Protein AF-A0A9X4KM63-F1 (afdb_monomer_lite)

Foldseek 3Di:
DPPPPCDDLLVQLVVVLVVQLVPDDDPSNVVSPDDCVVVSCCSRVPVCVVPVHCPPDHDDDDDPDDPPDDPPPPDDDDDDDDDDDDDDDDDDDD

Radius of gyration: 33.79 Å; chains: 1; bounding box: 91×60×66 Å

Structure (mmCIF, N/CA/C/O backbone):
data_AF-A0A9X4KM63-F1
#
_entry.id   AF-A0A9X4KM63-F1
#
loop_
_atom_site.group_PDB
_atom_site.id
_atom_site.type_symbol
_atom_site.label_atom_id
_atom_site.label_alt_id
_atom_site.label_comp_id
_atom_site.label_asym_id
_atom_site.label_entity_id
_atom_site.label_seq_id
_atom_site.pdbx_PDB_ins_code
_atom_site.Cartn_x
_atom_site.Cartn_y
_atom_site.Cartn_z
_atom_site.occupancy
_atom_site.B_iso_or_equiv
_atom_site.auth_seq_id
_atom_site.auth_comp_id
_atom_site.auth_asym_id
_atom_site.auth_atom_id
_atom_site.pdbx_PDB_model_num
ATOM 1 N N . MET A 1 1 ? -13.972 12.043 27.044 1.00 40.34 1 MET A N 1
ATOM 2 C CA . MET A 1 1 ? -13.900 12.139 25.574 1.00 40.34 1 MET A CA 1
ATOM 3 C C . MET A 1 1 ? -13.175 10.912 25.052 1.00 40.34 1 MET A C 1
ATOM 5 O O . MET A 1 1 ? -11.962 10.822 25.210 1.00 40.34 1 MET A O 1
ATOM 9 N N . THR A 1 2 ? -13.906 9.922 24.546 1.00 44.12 2 THR A N 1
ATOM 10 C CA . THR A 1 2 ? -13.306 8.777 23.857 1.00 44.12 2 THR A CA 1
ATOM 11 C C . THR A 1 2 ? -12.778 9.275 22.519 1.00 44.12 2 THR A C 1
ATOM 13 O O . THR A 1 2 ? -13.486 9.941 21.775 1.00 44.12 2 THR A O 1
ATOM 16 N N . ASN A 1 3 ? -11.485 9.074 22.276 1.00 49.16 3 ASN A N 1
ATOM 17 C CA . ASN A 1 3 ? -10.883 9.393 20.992 1.00 49.16 3 ASN A CA 1
ATOM 18 C C . ASN A 1 3 ? -11.360 8.336 20.002 1.00 49.16 3 ASN A C 1
ATOM 20 O O . ASN A 1 3 ? -10.809 7.234 19.973 1.00 49.16 3 ASN A O 1
ATOM 24 N N . ASP A 1 4 ? -12.373 8.675 19.217 1.00 49.59 4 ASP A N 1
ATOM 25 C CA . ASP A 1 4 ? -12.900 7.841 18.145 1.00 49.59 4 ASP A CA 1
ATOM 26 C C . ASP A 1 4 ? -11.879 7.831 16.994 1.00 49.59 4 ASP A C 1
ATOM 28 O O . ASP A 1 4 ? -12.052 8.453 15.953 1.00 49.59 4 ASP A O 1
ATOM 32 N N . LYS A 1 5 ? -10.738 7.161 17.197 1.00 53.41 5 LYS A N 1
ATOM 33 C CA . LYS A 1 5 ? -9.692 6.971 16.179 1.00 53.41 5 LYS A CA 1
ATOM 34 C C . LYS A 1 5 ? -10.087 5.879 15.183 1.00 53.41 5 LYS A C 1
ATOM 36 O O . LYS A 1 5 ? -9.252 5.058 14.817 1.00 53.41 5 LYS A O 1
ATOM 41 N N . ASN A 1 6 ? -11.347 5.837 14.762 1.00 58.88 6 ASN A N 1
ATOM 42 C CA . ASN A 1 6 ? -11.723 5.030 13.613 1.00 58.88 6 ASN A CA 1
ATOM 43 C C . ASN A 1 6 ? -11.573 5.906 12.372 1.00 58.88 6 ASN A C 1
ATOM 45 O O . ASN A 1 6 ? -12.557 6.413 11.837 1.00 58.88 6 ASN A O 1
ATOM 49 N N . GLY A 1 7 ? -10.320 6.148 11.974 1.00 65.12 7 GLY A N 1
ATOM 50 C CA . GLY A 1 7 ? -10.067 6.684 10.642 1.00 65.12 7 GLY A CA 1
ATOM 51 C C . GLY A 1 7 ? -10.732 5.765 9.621 1.00 65.12 7 GLY A C 1
ATOM 52 O O . GLY A 1 7 ? -10.789 4.550 9.827 1.00 65.12 7 GLY A O 1
ATOM 53 N N . THR A 1 8 ? -11.296 6.331 8.558 1.00 85.62 8 THR A N 1
ATOM 54 C CA . THR A 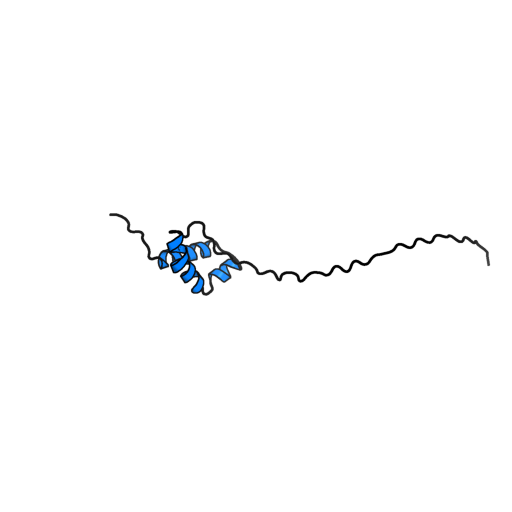1 8 ? -11.981 5.526 7.537 1.00 85.62 8 THR A CA 1
ATOM 55 C C . THR A 1 8 ? -11.045 4.431 7.001 1.00 85.62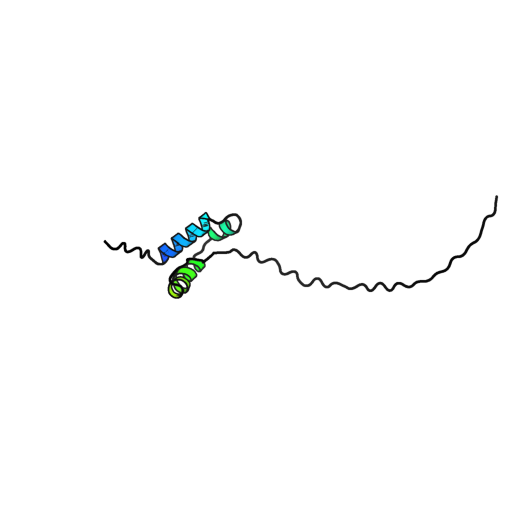 8 THR A C 1
ATOM 57 O O . THR A 1 8 ? -9.823 4.581 7.023 1.00 85.62 8 THR A O 1
ATOM 60 N N . ALA A 1 9 ? -11.583 3.310 6.504 1.00 87.00 9 ALA A N 1
ATOM 61 C CA . ALA A 1 9 ? -10.758 2.213 5.974 1.00 87.00 9 ALA A CA 1
ATOM 62 C C . ALA A 1 9 ? -9.720 2.709 4.942 1.00 87.00 9 ALA A C 1
ATOM 64 O O . ALA A 1 9 ? -8.570 2.270 4.940 1.00 87.00 9 ALA A O 1
ATOM 65 N N . ALA A 1 10 ? -10.103 3.708 4.142 1.00 87.94 10 ALA A N 1
ATOM 66 C CA . ALA A 1 10 ? -9.220 4.403 3.216 1.00 87.94 10 ALA A CA 1
ATOM 67 C C . ALA A 1 10 ? -8.069 5.150 3.918 1.00 87.94 10 ALA A C 1
ATOM 69 O O . ALA A 1 10 ? -6.930 5.054 3.473 1.00 87.94 10 ALA A O 1
ATOM 70 N N . GLU A 1 11 ? -8.324 5.854 5.022 1.00 90.81 11 GLU A N 1
ATOM 71 C CA . GLU A 1 11 ? -7.287 6.539 5.809 1.00 90.81 11 GLU A CA 1
ATOM 72 C C . GLU A 1 11 ? -6.294 5.556 6.437 1.00 90.81 11 GLU A C 1
ATOM 74 O O . GLU A 1 11 ? -5.088 5.804 6.416 1.00 90.81 11 GLU A O 1
ATOM 79 N N . ILE A 1 12 ? -6.776 4.416 6.946 1.00 91.81 12 ILE A N 1
ATOM 80 C CA . ILE A 1 12 ? -5.924 3.356 7.508 1.00 91.81 12 ILE A CA 1
ATOM 81 C C . ILE A 1 12 ? -4.985 2.807 6.427 1.00 91.81 12 ILE A C 1
ATOM 83 O O . ILE A 1 12 ? -3.773 2.698 6.637 1.00 91.81 12 ILE A O 1
ATOM 87 N N . VAL A 1 13 ? -5.532 2.499 5.248 1.00 92.88 13 VAL A N 1
ATOM 88 C CA . VAL A 1 13 ? -4.761 1.993 4.105 1.00 92.88 13 VAL A CA 1
ATOM 89 C C . VAL A 1 13 ? -3.780 3.046 3.590 1.00 92.88 13 VAL A C 1
ATOM 91 O O . VAL A 1 13 ? -2.627 2.722 3.300 1.00 92.88 13 VAL A O 1
ATOM 94 N N . GLN A 1 14 ? -4.187 4.314 3.532 1.00 93.88 14 GLN A N 1
ATOM 95 C CA . GLN A 1 14 ? -3.326 5.412 3.101 1.00 93.88 14 GLN A CA 1
ATOM 96 C C . GLN A 1 14 ? -2.137 5.594 4.053 1.00 93.88 14 GLN A C 1
ATOM 98 O O . GLN A 1 14 ? -0.987 5.628 3.609 1.00 93.88 14 GLN A O 1
ATOM 103 N N . ALA A 1 15 ? -2.391 5.621 5.364 1.00 93.81 15 ALA A N 1
ATOM 104 C CA . ALA A 1 15 ? -1.346 5.706 6.380 1.00 93.81 15 ALA A CA 1
ATOM 105 C C . ALA A 1 15 ? -0.387 4.504 6.313 1.00 93.81 15 ALA A C 1
ATOM 107 O O . ALA A 1 15 ? 0.831 4.658 6.455 1.00 93.81 15 ALA A O 1
ATOM 108 N N . PHE A 1 16 ? -0.917 3.307 6.044 1.00 94.38 16 PHE A N 1
ATOM 109 C CA . PHE A 1 16 ? -0.113 2.111 5.815 1.00 94.38 16 PHE A CA 1
ATOM 110 C C . PHE A 1 16 ? 0.800 2.262 4.588 1.00 94.38 16 PHE A C 1
ATOM 112 O O . PHE A 1 16 ? 2.009 2.059 4.705 1.00 94.38 16 PHE A O 1
ATOM 119 N N . ILE A 1 17 ? 0.271 2.674 3.432 1.00 94.56 17 ILE A N 1
ATOM 120 C CA . ILE A 1 17 ? 1.062 2.864 2.203 1.00 94.56 17 ILE A CA 1
ATOM 121 C C . ILE A 1 17 ? 2.150 3.920 2.411 1.00 94.56 17 ILE A C 1
ATOM 123 O O . ILE A 1 17 ? 3.299 3.709 2.017 1.00 94.56 17 ILE A O 1
ATOM 127 N N . GLU A 1 18 ? 1.835 5.032 3.074 1.00 94.81 18 GLU A N 1
ATOM 128 C CA . GLU A 1 18 ? 2.820 6.064 3.400 1.00 94.81 18 GLU A CA 1
ATOM 129 C C . GLU A 1 18 ? 3.939 5.538 4.303 1.00 94.81 18 GLU A C 1
ATOM 131 O O . GLU A 1 18 ? 5.115 5.826 4.064 1.00 94.81 18 GLU A O 1
ATOM 136 N N . LYS A 1 19 ? 3.609 4.720 5.308 1.00 94.56 19 LYS A N 1
ATOM 137 C CA . LYS A 1 19 ? 4.604 4.051 6.159 1.00 94.56 19 LYS A CA 1
ATOM 138 C C . LYS A 1 19 ? 5.503 3.114 5.344 1.00 94.56 19 LYS A C 1
ATOM 140 O O . LYS A 1 19 ? 6.720 3.086 5.551 1.00 94.56 19 LYS A O 1
ATOM 145 N N . GLN A 1 20 ? 4.936 2.378 4.388 1.00 93.94 20 GLN A N 1
ATOM 146 C CA . GLN A 1 20 ? 5.714 1.506 3.503 1.00 93.94 20 GLN A CA 1
ATOM 147 C C . GLN A 1 20 ? 6.624 2.320 2.570 1.00 93.94 20 GLN A C 1
ATOM 149 O O . GLN A 1 20 ? 7.785 1.962 2.405 1.00 93.94 20 GLN A O 1
ATOM 154 N N . ARG A 1 21 ? 6.156 3.454 2.027 1.00 94.88 21 ARG A N 1
ATOM 155 C CA . ARG A 1 21 ? 6.973 4.359 1.195 1.00 94.88 21 ARG A CA 1
ATOM 156 C C . ARG A 1 21 ? 8.145 4.954 1.968 1.00 94.88 21 ARG A C 1
ATOM 158 O O . ARG A 1 21 ? 9.257 4.955 1.458 1.00 94.88 21 ARG A O 1
ATOM 165 N N . LYS A 1 22 ? 7.916 5.399 3.207 1.00 94.50 22 LYS A N 1
ATOM 166 C CA . LYS A 1 22 ? 8.965 5.965 4.076 1.00 94.50 22 LYS A CA 1
ATOM 167 C C . LYS A 1 22 ? 10.086 4.971 4.393 1.00 94.50 22 LYS A C 1
ATOM 169 O O . LYS A 1 22 ? 11.218 5.391 4.591 1.00 94.50 22 LYS A O 1
ATOM 174 N N . SER A 1 23 ? 9.775 3.676 4.456 1.00 91.88 23 SER A N 1
ATOM 175 C CA . SER A 1 23 ? 10.754 2.617 4.748 1.00 91.88 23 SER A CA 1
ATOM 176 C C . SER A 1 23 ? 11.348 1.949 3.501 1.00 91.88 23 SER A C 1
ATOM 178 O O . SER A 1 23 ? 12.292 1.171 3.617 1.00 91.88 23 SER A O 1
ATOM 180 N N . ALA A 1 24 ? 10.807 2.206 2.308 1.00 92.88 24 ALA A N 1
ATOM 181 C CA . ALA A 1 24 ? 11.259 1.581 1.071 1.00 92.88 24 ALA A CA 1
ATOM 182 C C . ALA A 1 24 ? 12.368 2.381 0.376 1.00 92.88 24 ALA A C 1
ATOM 184 O O . ALA A 1 24 ? 12.380 3.608 0.389 1.00 92.88 24 ALA A O 1
ATOM 185 N N . ALA A 1 25 ? 13.248 1.670 -0.331 1.00 92.12 25 ALA A N 1
ATOM 186 C CA . ALA A 1 25 ? 14.268 2.248 -1.201 1.00 92.12 25 ALA A CA 1
ATOM 187 C C . ALA A 1 25 ? 14.333 1.505 -2.549 1.00 92.12 25 ALA A C 1
ATOM 189 O O . ALA A 1 25 ? 13.790 0.406 -2.702 1.00 92.12 25 ALA A O 1
ATOM 190 N N . GLY A 1 26 ? 14.992 2.113 -3.540 1.00 91.69 26 GLY A N 1
ATOM 191 C CA . GLY A 1 26 ? 15.278 1.493 -4.837 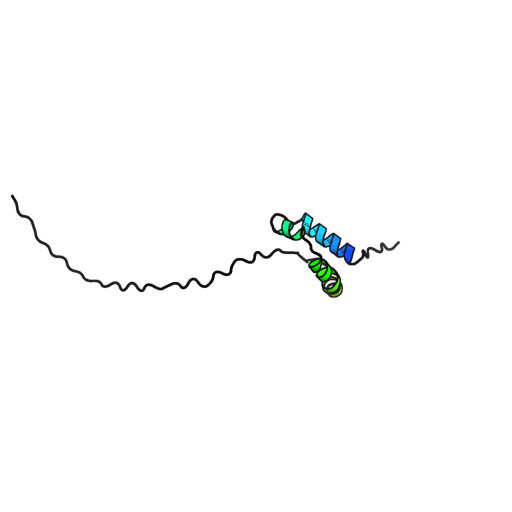1.00 91.69 26 GLY A CA 1
ATOM 192 C C . GLY A 1 26 ? 14.030 1.083 -5.629 1.00 91.69 26 GLY A C 1
ATOM 193 O O . GLY A 1 26 ? 13.060 1.836 -5.731 1.00 91.69 26 GLY A O 1
ATOM 194 N N . GLN A 1 27 ? 14.053 -0.126 -6.197 1.00 89.12 27 GLN A N 1
ATOM 195 C CA . GLN A 1 27 ? 12.971 -0.647 -7.045 1.00 89.12 27 GLN A CA 1
ATOM 196 C C . GLN A 1 27 ? 11.642 -0.792 -6.291 1.00 89.12 27 GLN A C 1
ATOM 198 O O . GLN 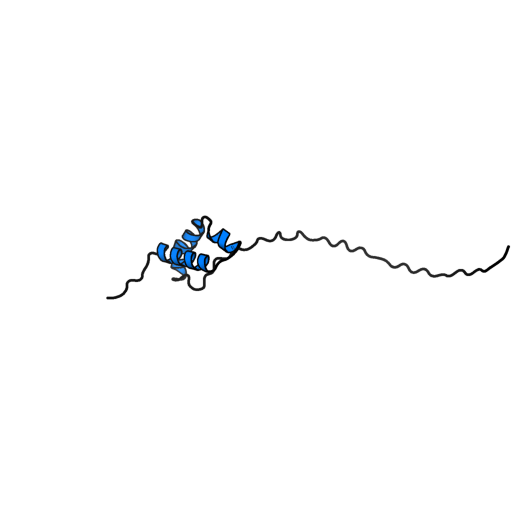A 1 27 ? 10.581 -0.507 -6.847 1.00 89.12 27 GLN A O 1
ATOM 203 N N . ARG A 1 28 ? 11.694 -1.159 -5.005 1.00 90.50 28 ARG A N 1
ATOM 204 C CA . ARG A 1 28 ? 10.506 -1.269 -4.150 1.00 90.50 28 ARG A CA 1
ATOM 205 C C . ARG A 1 28 ? 9.812 0.081 -3.988 1.00 90.50 28 ARG A C 1
ATOM 207 O O . ARG A 1 28 ? 8.593 0.162 -4.109 1.00 90.50 28 ARG A O 1
ATOM 214 N N . LEU A 1 29 ? 10.580 1.147 -3.760 1.00 93.94 29 LEU A N 1
ATOM 215 C CA . LEU A 1 29 ? 10.033 2.502 -3.678 1.00 93.94 29 LEU A CA 1
ATOM 216 C C . LEU A 1 29 ? 9.433 2.940 -5.019 1.00 93.94 29 LEU A C 1
ATOM 218 O O . LEU A 1 29 ? 8.334 3.488 -5.051 1.00 93.94 29 LEU A O 1
ATOM 222 N N . ALA A 1 30 ? 10.121 2.646 -6.127 1.00 91.25 30 ALA A N 1
ATOM 223 C CA . ALA A 1 30 ? 9.608 2.933 -7.462 1.00 91.25 30 ALA A CA 1
ATOM 224 C C . ALA A 1 30 ? 8.265 2.229 -7.727 1.00 91.25 30 ALA A C 1
ATOM 226 O O . ALA A 1 30 ? 7.361 2.853 -8.273 1.00 91.25 30 ALA A O 1
ATOM 227 N N . MET A 1 31 ? 8.097 0.974 -7.290 1.00 90.88 31 MET A N 1
ATOM 228 C CA . MET A 1 31 ? 6.817 0.260 -7.356 1.00 90.88 31 MET A CA 1
ATOM 229 C C . MET A 1 31 ? 5.749 0.914 -6.468 1.00 90.88 31 MET A C 1
ATOM 231 O O . MET A 1 31 ? 4.640 1.151 -6.937 1.00 90.88 31 MET A O 1
ATOM 235 N N . LEU A 1 32 ? 6.072 1.250 -5.215 1.00 92.75 32 LEU A N 1
ATOM 236 C CA . LEU A 1 32 ? 5.123 1.878 -4.285 1.00 92.75 32 LEU A CA 1
ATOM 237 C C . LEU A 1 32 ? 4.653 3.270 -4.735 1.00 92.75 32 LEU A C 1
ATOM 239 O O . LEU A 1 32 ? 3.627 3.750 -4.251 1.00 92.75 32 LEU A O 1
ATOM 243 N N . ASN A 1 33 ? 5.388 3.925 -5.633 1.00 93.31 33 ASN A N 1
ATOM 244 C CA . ASN A 1 33 ? 5.019 5.210 -6.227 1.00 93.31 33 ASN A CA 1
ATOM 245 C C . ASN A 1 33 ? 4.176 5.086 -7.509 1.00 93.31 33 ASN A C 1
ATOM 247 O O . ASN A 1 33 ? 3.737 6.107 -8.031 1.00 93.31 33 ASN A O 1
ATOM 251 N N . ARG A 1 34 ? 3.941 3.872 -8.023 1.00 92.19 34 ARG A N 1
ATOM 252 C CA . ARG A 1 34 ? 3.026 3.639 -9.153 1.00 92.19 34 ARG A CA 1
ATOM 253 C C . ARG A 1 34 ? 1.566 3.768 -8.716 1.00 92.19 34 ARG A C 1
ATOM 255 O O . ARG A 1 34 ? 1.267 4.019 -7.548 1.00 92.19 34 ARG A O 1
ATOM 262 N N . ASP A 1 35 ? 0.656 3.575 -9.669 1.00 92.75 35 ASP A N 1
ATOM 263 C CA . ASP A 1 35 ? -0.753 3.399 -9.343 1.00 92.75 35 ASP A CA 1
ATOM 264 C C . ASP A 1 35 ? -0.950 2.105 -8.539 1.00 92.75 35 ASP A C 1
ATOM 266 O O . ASP A 1 35 ? -0.604 1.009 -8.984 1.00 92.75 35 ASP A O 1
ATOM 270 N N . LEU A 1 36 ? -1.490 2.265 -7.333 1.00 93.38 36 LEU A N 1
ATOM 271 C CA . LEU A 1 36 ? -1.803 1.193 -6.394 1.00 93.38 36 LEU A CA 1
ATOM 272 C C . LEU A 1 36 ? -3.317 0.994 -6.253 1.00 93.38 36 LEU A C 1
ATOM 274 O O . LEU A 1 36 ? -3.743 0.341 -5.308 1.00 93.38 36 LEU A O 1
ATOM 278 N N . SER A 1 37 ? -4.140 1.535 -7.155 1.00 93.31 37 SER A N 1
ATOM 279 C CA . SER A 1 37 ? -5.607 1.464 -7.090 1.00 93.31 37 SER A CA 1
ATOM 280 C C . SER A 1 37 ? -6.145 0.046 -6.842 1.00 93.31 37 SER A C 1
ATOM 282 O O . SER A 1 37 ? -7.002 -0.151 -5.978 1.00 93.31 37 SER A O 1
ATOM 284 N N . GLY A 1 38 ? -5.599 -0.963 -7.530 1.00 93.19 38 GLY A N 1
ATOM 285 C CA . GLY A 1 38 ? -5.944 -2.373 -7.308 1.00 93.19 38 GLY A CA 1
ATOM 286 C C . GLY A 1 38 ? -5.530 -2.887 -5.925 1.00 93.19 38 GLY A C 1
ATOM 287 O O . GLY A 1 38 ? -6.322 -3.524 -5.233 1.00 93.19 38 GLY A O 1
ATOM 288 N N . THR A 1 39 ? -4.316 -2.555 -5.484 1.00 92.94 39 THR A N 1
ATOM 289 C CA . THR A 1 39 ? -3.797 -2.932 -4.160 1.00 92.94 39 THR A CA 1
ATOM 290 C C . THR A 1 39 ? -4.580 -2.262 -3.033 1.00 92.94 39 THR A C 1
ATOM 292 O O . THR A 1 39 ? -4.855 -2.894 -2.019 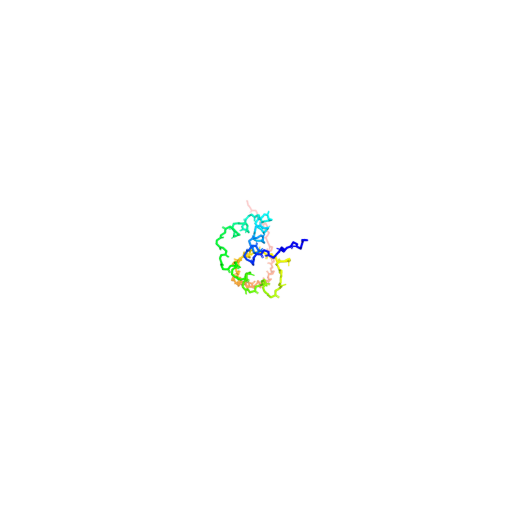1.00 92.94 39 THR A O 1
ATOM 295 N N . ILE A 1 40 ? -4.985 -1.002 -3.211 1.00 94.50 40 ILE A N 1
ATOM 296 C CA . ILE A 1 40 ? -5.808 -0.263 -2.250 1.00 94.50 40 ILE A CA 1
ATOM 297 C C . ILE A 1 40 ? -7.157 -0.957 -2.083 1.00 94.50 40 ILE A C 1
ATOM 299 O O . ILE A 1 40 ? -7.566 -1.182 -0.949 1.00 94.50 40 ILE A O 1
ATOM 303 N N . LYS A 1 41 ? -7.817 -1.363 -3.175 1.00 94.25 41 LYS A N 1
ATOM 304 C CA . LYS A 1 41 ? -9.074 -2.127 -3.100 1.00 94.25 41 LYS A CA 1
ATOM 305 C C . LYS A 1 41 ? -8.892 -3.462 -2.387 1.00 94.25 41 LYS A C 1
ATOM 307 O O . LYS A 1 41 ? -9.661 -3.783 -1.494 1.00 94.25 41 LYS A O 1
ATOM 312 N N . LEU A 1 42 ? -7.833 -4.206 -2.707 1.00 93.94 42 LEU A N 1
ATOM 313 C CA . LEU A 1 42 ? -7.516 -5.459 -2.015 1.00 93.94 42 LEU A CA 1
ATOM 314 C C . LEU A 1 42 ? -7.333 -5.246 -0.502 1.00 93.94 42 LEU A C 1
ATOM 316 O O . LEU A 1 42 ? -7.878 -6.001 0.303 1.00 93.94 42 LEU A O 1
ATOM 320 N N . LEU A 1 43 ? -6.585 -4.212 -0.109 1.00 94.12 43 LEU A N 1
ATOM 321 C CA . LEU A 1 43 ? -6.344 -3.894 1.297 1.00 94.12 43 LEU A CA 1
ATOM 322 C C . LEU A 1 43 ? -7.620 -3.428 2.004 1.00 94.12 43 LEU A C 1
ATOM 324 O O . LEU A 1 43 ? -7.870 -3.858 3.123 1.00 94.12 43 LEU A O 1
ATOM 328 N N . THR A 1 44 ? -8.422 -2.586 1.353 1.00 93.75 44 THR A N 1
ATOM 329 C CA . THR A 1 44 ? -9.615 -1.956 1.940 1.00 93.75 44 THR A CA 1
ATOM 330 C C . THR A 1 44 ? -10.790 -2.925 2.027 1.00 93.75 44 THR A C 1
ATOM 332 O O . THR A 1 44 ? -11.418 -3.027 3.076 1.00 93.75 44 THR A O 1
ATOM 335 N N . ASP A 1 45 ? -11.073 -3.646 0.942 1.00 92.31 45 ASP A N 1
ATOM 336 C CA . ASP A 1 45 ? -12.328 -4.386 0.777 1.00 92.31 45 ASP A CA 1
ATOM 337 C C . ASP A 1 45 ? -12.206 -5.850 1.212 1.00 92.31 45 ASP A C 1
ATOM 339 O O . ASP A 1 45 ? -13.208 -6.485 1.534 1.00 92.31 45 ASP A O 1
ATOM 343 N N . ILE A 1 46 ? -10.988 -6.405 1.210 1.00 93.50 46 ILE A N 1
ATOM 344 C CA . ILE A 1 46 ? -10.760 -7.836 1.455 1.00 93.50 46 ILE A CA 1
ATOM 345 C C . ILE A 1 46 ? -9.897 -8.047 2.696 1.00 93.50 46 ILE A C 1
ATOM 347 O O . ILE A 1 46 ? -10.317 -8.735 3.620 1.00 93.50 46 ILE A O 1
ATOM 351 N N . LEU A 1 47 ? -8.694 -7.470 2.748 1.00 93.62 47 LEU A N 1
ATOM 352 C CA . LEU A 1 47 ? -7.749 -7.787 3.824 1.00 93.62 47 LEU A CA 1
ATOM 353 C C . LEU A 1 47 ? -8.127 -7.115 5.147 1.00 93.62 47 LEU A C 1
ATOM 355 O O . LEU A 1 47 ? -8.179 -7.784 6.178 1.00 93.62 47 LEU A O 1
ATOM 359 N N . LEU A 1 48 ? -8.429 -5.816 5.139 1.00 91.88 48 LEU A N 1
ATOM 360 C CA . LEU A 1 48 ? -8.743 -5.085 6.365 1.00 91.88 48 LEU A CA 1
ATOM 361 C C . LEU A 1 48 ? -9.989 -5.633 7.094 1.00 91.88 48 LEU A C 1
ATOM 363 O O . LEU A 1 48 ? -9.902 -5.799 8.308 1.00 91.88 48 LEU A O 1
ATOM 367 N N . PRO A 1 49 ? -11.105 -5.993 6.425 1.00 92.00 49 PRO A N 1
ATOM 368 C CA . PRO A 1 49 ? -12.259 -6.587 7.104 1.00 92.00 49 PRO A CA 1
ATOM 369 C C . PRO A 1 49 ? -11.980 -7.980 7.682 1.00 92.00 49 PRO A C 1
ATOM 371 O O . PRO A 1 49 ? -12.573 -8.350 8.691 1.00 92.00 49 PRO A O 1
ATOM 374 N N . VAL A 1 50 ? -11.087 -8.754 7.053 1.00 93.75 50 VAL A N 1
ATOM 375 C CA . VAL A 1 50 ? -10.751 -10.121 7.483 1.00 93.75 50 VAL A CA 1
ATOM 376 C C . VAL A 1 50 ? -9.790 -10.118 8.670 1.00 93.75 50 VAL A C 1
ATOM 378 O O . VAL A 1 50 ? -9.986 -10.869 9.622 1.00 93.75 50 VAL A O 1
ATOM 381 N N . PHE A 1 51 ? -8.753 -9.283 8.626 1.00 92.50 51 PHE A N 1
ATOM 382 C CA . PHE A 1 51 ? -7.702 -9.261 9.647 1.00 92.50 51 PHE A CA 1
ATOM 383 C C . PHE A 1 51 ? -7.931 -8.201 10.733 1.00 92.50 51 PHE A C 1
ATOM 385 O O . PHE A 1 51 ? -7.308 -8.262 11.790 1.00 92.50 51 PHE A O 1
ATOM 392 N N . GLY A 1 52 ? -8.787 -7.207 10.485 1.00 89.75 52 GLY A N 1
ATOM 393 C CA . GLY A 1 52 ? -9.065 -6.085 11.389 1.00 89.75 52 GLY A CA 1
ATOM 394 C C . GLY A 1 52 ? -7.945 -5.039 11.482 1.00 89.75 52 GLY A C 1
ATOM 395 O O . GLY A 1 52 ? -8.195 -3.910 11.896 1.00 89.75 52 GLY A O 1
ATOM 396 N N . SER A 1 53 ? -6.718 -5.380 11.082 1.00 89.94 53 SER A N 1
ATOM 397 C CA . SER A 1 53 ? -5.551 -4.494 11.055 1.00 89.94 53 SER A CA 1
ATOM 398 C C . SER A 1 53 ? -4.578 -4.908 9.947 1.00 89.94 53 SER A C 1
ATOM 400 O O . SER A 1 53 ? -4.531 -6.069 9.547 1.00 89.94 53 SER A O 1
ATOM 402 N N . LEU A 1 54 ? -3.774 -3.952 9.474 1.00 90.44 54 LEU A N 1
ATOM 403 C CA . LEU A 1 54 ? -2.669 -4.172 8.528 1.00 90.44 54 LEU A CA 1
ATOM 404 C C . LEU A 1 54 ? -1.298 -4.208 9.228 1.00 90.44 54 LEU A C 1
ATOM 406 O O . LEU A 1 54 ? -0.250 -4.082 8.593 1.00 90.44 54 LEU A O 1
ATOM 410 N N . GLU A 1 55 ? -1.283 -4.341 10.553 1.00 89.31 55 GLU A N 1
ATOM 411 C CA . GLU A 1 55 ? -0.052 -4.524 11.314 1.00 89.31 55 GLU A CA 1
ATOM 412 C C . GLU A 1 55 ? 0.608 -5.870 10.973 1.00 89.31 55 GLU A C 1
ATOM 414 O O . GLU A 1 55 ? -0.057 -6.896 10.877 1.00 89.31 55 GLU A O 1
ATOM 419 N N . GLY A 1 56 ? 1.922 -5.858 10.734 1.00 88.81 56 GLY A N 1
ATOM 420 C CA . GLY A 1 56 ? 2.677 -7.034 10.281 1.00 88.81 56 GLY A CA 1
ATOM 421 C C . GLY A 1 56 ? 2.659 -7.275 8.767 1.00 88.81 56 GLY A C 1
ATOM 422 O O . GLY A 1 56 ? 3.441 -8.088 8.280 1.00 88.81 56 GLY A O 1
ATOM 423 N N . PHE A 1 57 ? 1.843 -6.545 7.998 1.00 91.56 57 PHE A N 1
ATOM 424 C CA . PHE A 1 57 ? 1.858 -6.638 6.537 1.00 91.56 57 PHE A CA 1
ATOM 425 C C . PHE A 1 57 ? 3.008 -5.826 5.926 1.00 91.56 57 PHE A C 1
ATOM 427 O O . PHE A 1 57 ? 3.288 -4.688 6.321 1.00 91.56 57 PHE A O 1
ATOM 434 N N . HIS A 1 58 ? 3.625 -6.383 4.884 1.00 90.56 58 HIS A N 1
ATOM 435 C CA . HIS A 1 58 ? 4.646 -5.717 4.083 1.00 90.56 58 HIS A CA 1
ATOM 436 C C . HIS A 1 58 ? 4.336 -5.854 2.595 1.00 90.56 58 HIS A C 1
ATOM 438 O O . HIS A 1 58 ? 4.057 -6.939 2.097 1.00 90.56 58 HIS A O 1
ATOM 444 N N . LEU A 1 59 ? 4.379 -4.726 1.880 1.00 91.50 59 LEU A N 1
ATOM 445 C CA . LEU A 1 59 ? 4.278 -4.720 0.422 1.00 91.50 59 LEU A CA 1
ATOM 446 C C . LEU A 1 59 ? 5.663 -4.969 -0.166 1.00 91.50 59 LEU A C 1
ATOM 448 O O . LEU A 1 59 ? 6.566 -4.144 0.012 1.00 91.50 59 LEU A O 1
ATOM 452 N N . GLU A 1 60 ? 5.822 -6.085 -0.860 1.00 86.38 60 GLU A N 1
ATOM 453 C CA . GLU A 1 60 ? 7.077 -6.485 -1.486 1.00 86.38 60 GLU A CA 1
ATOM 454 C C . GLU A 1 60 ? 6.986 -6.418 -3.008 1.00 86.38 60 GLU A C 1
ATOM 456 O O . GLU A 1 60 ? 5.913 -6.535 -3.597 1.00 86.38 60 GLU A O 1
ATOM 461 N N . TYR A 1 61 ? 8.137 -6.185 -3.635 1.00 80.88 61 TYR A N 1
ATOM 462 C CA . TYR A 1 61 ? 8.302 -6.308 -5.074 1.00 80.88 61 TYR A CA 1
ATOM 463 C C . TYR A 1 61 ? 9.116 -7.572 -5.326 1.00 80.88 61 TYR A C 1
ATOM 465 O O . TYR A 1 61 ? 10.313 -7.594 -5.036 1.00 80.88 61 TYR A O 1
ATOM 473 N N . GLU A 1 62 ? 8.473 -8.616 -5.841 1.00 75.38 62 GLU A N 1
ATOM 474 C CA . GLU A 1 62 ? 9.182 -9.814 -6.277 1.00 75.38 62 GLU A CA 1
ATOM 475 C C . GLU A 1 62 ? 9.793 -9.556 -7.659 1.00 75.38 62 GLU A C 1
ATOM 477 O O . GLU A 1 62 ? 9.095 -9.254 -8.631 1.00 75.38 62 GLU A O 1
ATOM 482 N N . ILE A 1 63 ? 11.119 -9.662 -7.756 1.00 73.06 63 ILE A N 1
ATOM 483 C CA . ILE A 1 63 ? 11.798 -9.686 -9.050 1.00 73.06 63 ILE A CA 1
ATOM 484 C C . ILE A 1 63 ? 11.499 -11.050 -9.662 1.00 73.06 63 ILE A C 1
ATOM 486 O O . ILE A 1 63 ? 12.028 -12.063 -9.209 1.00 73.06 63 ILE A O 1
ATOM 490 N N . VAL A 1 64 ? 10.676 -11.077 -10.710 1.00 70.81 64 VAL A N 1
ATOM 491 C CA . VAL A 1 64 ? 10.485 -12.283 -11.520 1.00 70.81 64 VAL A CA 1
ATOM 492 C C . VAL A 1 64 ? 11.781 -12.528 -12.291 1.00 70.81 64 VAL A C 1
ATOM 494 O O . VAL A 1 64 ? 11.967 -12.050 -13.408 1.00 70.81 64 VAL A O 1
ATOM 497 N N . GLY A 1 65 ? 12.727 -13.222 -11.659 1.00 63.88 65 GLY A N 1
ATOM 498 C CA . GLY A 1 65 ? 13.907 -13.735 -12.337 1.00 63.88 65 GLY A CA 1
ATOM 499 C C . GLY A 1 65 ? 13.447 -14.685 -13.434 1.00 63.88 65 GLY A C 1
ATOM 500 O O . GLY A 1 65 ? 12.631 -15.574 -13.176 1.00 63.88 65 GLY A O 1
ATOM 501 N N . ALA A 1 66 ? 13.926 -14.475 -14.662 1.00 53.56 66 ALA A N 1
ATOM 502 C CA . ALA A 1 66 ? 13.720 -15.421 -15.747 1.00 53.56 66 ALA A CA 1
ATOM 503 C C . ALA A 1 66 ? 14.120 -16.805 -15.230 1.00 53.56 66 ALA A C 1
ATOM 505 O O . ALA A 1 66 ? 15.283 -17.035 -14.906 1.00 53.56 66 ALA A O 1
ATOM 506 N N . LYS A 1 67 ? 13.142 -17.702 -15.080 1.00 55.72 67 LYS A N 1
ATOM 507 C CA . LYS A 1 67 ? 13.417 -19.099 -14.766 1.00 55.72 67 LYS A CA 1
ATOM 508 C C . LYS A 1 67 ? 14.333 -19.599 -15.873 1.00 55.72 67 LYS A C 1
ATOM 510 O O . LYS A 1 67 ? 13.902 -19.660 -17.025 1.00 55.72 67 LYS A O 1
ATOM 515 N N . GLU A 1 68 ? 15.590 -19.874 -15.535 1.00 57.78 68 GLU A N 1
ATOM 516 C CA . GLU A 1 68 ? 16.537 -20.495 -16.451 1.00 57.78 68 GLU A CA 1
ATOM 517 C C . GLU A 1 68 ? 15.861 -21.726 -17.049 1.00 57.78 68 GLU A C 1
ATOM 519 O O . GLU A 1 68 ? 15.509 -22.684 -16.357 1.00 57.78 68 GLU A O 1
ATOM 524 N N . SER A 1 69 ? 15.602 -21.654 -18.350 1.00 55.81 69 SER A N 1
ATOM 525 C CA . SER A 1 69 ? 15.163 -22.796 -19.128 1.00 55.81 69 SER A CA 1
ATOM 526 C C . SER A 1 69 ? 16.290 -23.814 -19.043 1.00 55.81 69 SER A C 1
ATOM 528 O O . SER A 1 69 ? 17.425 -23.491 -19.381 1.00 55.81 69 SER A O 1
ATOM 530 N N . SER A 1 70 ? 15.970 -24.996 -18.520 1.00 60.00 70 SER A N 1
ATOM 531 C CA . SER A 1 70 ? 16.838 -26.162 -18.367 1.00 60.00 70 SER A CA 1
ATOM 532 C C . SER A 1 70 ? 18.096 -26.120 -19.243 1.00 60.00 70 SER A C 1
ATOM 534 O O . SER A 1 70 ? 18.039 -26.370 -20.448 1.00 60.00 70 SER A O 1
ATOM 536 N N . SER A 1 71 ? 19.240 -25.839 -18.619 1.00 56.47 71 SER A N 1
ATOM 537 C CA . SER A 1 71 ? 20.546 -26.125 -19.200 1.00 56.47 71 SER A CA 1
ATOM 538 C C . SER A 1 71 ? 20.630 -27.639 -19.400 1.00 56.47 71 SER A C 1
ATOM 540 O O . SER A 1 71 ? 20.880 -28.397 -18.460 1.00 56.47 71 SER A O 1
ATOM 542 N N . THR A 1 72 ? 20.337 -28.107 -20.615 1.00 60.00 72 THR A N 1
ATOM 543 C CA . THR A 1 72 ? 20.632 -29.473 -21.043 1.00 60.00 72 THR A CA 1
ATOM 544 C C . THR A 1 72 ? 22.148 -29.627 -21.002 1.00 60.00 72 THR A C 1
ATOM 546 O O . THR A 1 72 ? 22.849 -29.308 -21.957 1.00 60.00 72 THR A O 1
ATOM 549 N N . ARG A 1 73 ? 22.669 -30.081 -19.858 1.00 58.81 73 ARG A N 1
ATOM 550 C CA . ARG A 1 73 ? 24.041 -30.567 -19.734 1.00 58.81 73 ARG A CA 1
ATOM 551 C C . ARG A 1 73 ? 24.185 -31.780 -20.647 1.00 58.81 73 ARG A C 1
ATOM 553 O O . ARG A 1 73 ? 23.803 -32.890 -20.284 1.00 58.81 73 ARG A O 1
ATOM 560 N N . THR A 1 74 ? 24.733 -31.573 -21.835 1.00 57.00 74 THR A N 1
ATOM 561 C CA . THR A 1 74 ? 25.270 -32.651 -22.659 1.00 57.00 74 THR A CA 1
ATOM 562 C C . THR A 1 74 ? 26.458 -33.245 -21.909 1.00 57.00 74 THR A C 1
ATOM 564 O O . THR A 1 74 ? 27.521 -32.637 -21.810 1.00 57.00 74 THR A O 1
ATOM 567 N N . PHE A 1 75 ? 26.263 -34.427 -21.327 1.00 51.62 75 PHE A N 1
ATOM 568 C CA . PHE A 1 75 ? 27.354 -35.250 -20.824 1.00 51.62 75 PHE A CA 1
ATOM 569 C C . PHE A 1 75 ? 28.174 -35.735 -22.024 1.00 51.62 75 PHE A C 1
ATOM 571 O O . PHE A 1 75 ? 27.721 -36.590 -22.783 1.00 51.62 75 PHE A O 1
ATOM 578 N N . THR A 1 76 ? 29.374 -35.191 -22.220 1.00 55.19 76 THR A N 1
ATOM 579 C CA . THR A 1 76 ? 30.374 -35.816 -23.086 1.00 55.19 76 THR A CA 1
ATOM 580 C C . THR A 1 76 ? 31.100 -36.883 -22.268 1.00 55.19 76 THR A C 1
ATOM 582 O O . THR A 1 76 ? 31.890 -36.587 -21.376 1.00 55.19 76 THR A O 1
ATOM 585 N N . THR A 1 77 ? 30.799 -38.153 -22.537 1.00 58.50 77 THR A N 1
ATOM 586 C CA . THR A 1 77 ? 31.590 -39.280 -22.025 1.00 58.50 77 THR A CA 1
ATOM 587 C C . THR A 1 77 ? 32.944 -39.273 -22.729 1.00 58.50 77 THR A C 1
ATOM 589 O O . THR A 1 77 ? 33.038 -39.582 -23.917 1.00 58.50 77 THR A O 1
ATOM 592 N N . SER A 1 78 ? 34.003 -38.921 -22.005 1.00 50.72 78 SER A N 1
ATOM 593 C CA . SER A 1 78 ? 35.382 -39.168 -22.414 1.00 50.72 78 SER A CA 1
ATOM 594 C C . SER A 1 78 ? 35.757 -40.608 -22.055 1.00 50.72 78 SER A C 1
ATOM 596 O O . SER A 1 78 ? 36.135 -40.912 -20.926 1.00 50.72 78 SER A O 1
ATOM 598 N N . HIS A 1 79 ? 35.661 -41.523 -23.022 1.00 46.09 79 HIS A N 1
ATOM 599 C CA . HIS A 1 79 ? 36.362 -42.802 -22.916 1.00 46.09 79 HIS A CA 1
ATOM 600 C C . HIS A 1 79 ? 37.866 -42.555 -23.083 1.00 46.09 79 HIS A C 1
ATOM 602 O O . HIS A 1 79 ? 38.341 -42.220 -24.168 1.00 46.09 79 HIS A O 1
ATOM 608 N N . SER A 1 80 ? 38.614 -42.721 -21.993 1.00 49.84 80 SER A N 1
ATOM 609 C CA . SER A 1 80 ? 40.069 -42.819 -21.997 1.00 49.84 80 SER A CA 1
ATOM 610 C C . SER A 1 80 ? 40.492 -44.171 -22.580 1.00 49.84 80 SER A C 1
ATOM 612 O O . SER A 1 80 ? 40.524 -45.190 -21.894 1.00 49.84 80 SER A O 1
ATOM 614 N N . ALA A 1 81 ? 40.845 -44.194 -23.864 1.00 49.69 81 ALA A N 1
ATOM 615 C CA . ALA A 1 81 ? 41.579 -45.313 -24.442 1.00 49.69 81 ALA A CA 1
ATOM 616 C C . ALA A 1 81 ? 43.085 -45.086 -24.239 1.00 49.69 81 ALA A C 1
ATOM 618 O O . ALA A 1 81 ? 43.742 -44.354 -24.973 1.00 49.69 81 ALA A O 1
ATOM 619 N N . SER A 1 82 ? 43.596 -45.715 -23.182 1.00 53.69 82 SER A N 1
ATOM 620 C CA . SER A 1 82 ? 44.998 -46.082 -22.992 1.00 53.69 82 SER A CA 1
ATOM 621 C C . SER A 1 82 ? 45.523 -46.858 -24.205 1.00 53.69 82 SER A C 1
ATOM 623 O O . SER A 1 82 ? 44.906 -47.848 -24.589 1.00 53.69 82 SER A O 1
ATOM 625 N N . CYS A 1 83 ? 46.666 -46.451 -24.762 1.00 33.50 83 CYS A N 1
ATOM 626 C CA . CYS A 1 83 ? 47.578 -47.322 -25.509 1.00 33.50 83 CYS A CA 1
ATOM 627 C C . CYS A 1 83 ? 49.011 -46.795 -25.362 1.00 33.50 83 CYS A C 1
ATOM 629 O O . CYS A 1 83 ? 49.428 -45.843 -26.019 1.00 33.50 83 CYS A O 1
ATOM 631 N N . SER A 1 84 ? 49.752 -47.443 -24.468 1.00 47.00 84 SER A N 1
ATOM 632 C CA . SER A 1 84 ? 51.210 -47.461 -24.422 1.00 47.00 84 SER A CA 1
ATOM 633 C C . SER A 1 84 ? 51.790 -47.998 -25.735 1.00 47.00 84 SER A C 1
ATOM 635 O O . SER A 1 84 ? 51.333 -49.028 -26.220 1.00 47.00 84 SER A O 1
ATOM 637 N N . ASN A 1 85 ? 52.858 -47.392 -26.255 1.00 47.66 85 ASN A N 1
ATOM 638 C CA . ASN A 1 85 ? 54.190 -47.997 -26.141 1.00 47.66 85 ASN A CA 1
ATOM 639 C C . ASN A 1 85 ? 55.287 -47.130 -26.765 1.00 47.66 85 ASN A C 1
ATOM 641 O O . ASN A 1 85 ? 55.164 -46.590 -27.860 1.00 47.66 85 ASN A O 1
ATOM 645 N N . ALA A 1 86 ? 56.383 -47.055 -26.017 1.00 47.31 86 ALA A N 1
ATOM 646 C CA . ALA A 1 86 ? 57.655 -46.483 -26.400 1.00 47.31 86 ALA A CA 1
ATOM 647 C C . ALA A 1 86 ? 58.244 -47.175 -27.640 1.00 47.31 86 ALA A C 1
ATOM 649 O O . ALA A 1 86 ? 58.155 -48.392 -27.795 1.00 47.31 86 ALA A O 1
ATOM 650 N N . THR A 1 87 ? 58.938 -46.410 -28.481 1.00 51.47 87 THR A N 1
ATOM 651 C CA . THR A 1 87 ? 59.991 -46.943 -29.349 1.00 51.47 87 THR A CA 1
ATOM 652 C C . THR A 1 87 ? 61.179 -45.993 -29.309 1.00 51.47 87 THR A C 1
ATOM 654 O O . THR A 1 87 ? 61.079 -44.801 -29.584 1.00 51.47 87 THR A O 1
ATOM 657 N N . VAL A 1 88 ? 62.287 -46.576 -28.872 1.00 48.12 88 VAL A N 1
ATOM 658 C CA . VAL A 1 88 ? 63.637 -46.041 -28.736 1.00 48.12 88 VAL A CA 1
ATOM 659 C C . VAL A 1 88 ? 64.369 -46.296 -30.057 1.00 48.12 88 VAL A C 1
ATOM 661 O O . VAL A 1 88 ? 64.272 -47.413 -30.549 1.00 48.12 88 VAL A O 1
ATOM 664 N N . LEU A 1 89 ? 65.112 -45.321 -30.598 1.00 47.31 89 LEU A N 1
ATOM 665 C CA . LEU A 1 89 ? 66.375 -45.501 -31.354 1.00 47.31 89 LEU A CA 1
ATOM 666 C C . LEU A 1 89 ? 66.903 -44.098 -31.727 1.00 47.31 89 LEU A C 1
ATOM 668 O O . LEU A 1 89 ? 66.251 -43.367 -32.457 1.00 47.31 89 LEU A O 1
ATOM 672 N N . SER A 1 90 ? 67.897 -43.567 -31.015 1.00 43.50 90 SER A N 1
ATOM 673 C CA . SER A 1 90 ? 69.349 -43.761 -31.189 1.00 43.50 90 SER A CA 1
ATOM 674 C C . SER A 1 90 ? 69.961 -42.927 -32.323 1.00 43.50 90 SER A C 1
ATOM 676 O O . SER A 1 90 ? 69.570 -43.041 -33.478 1.00 43.50 90 SER A O 1
ATOM 678 N N . LEU A 1 91 ? 70.960 -42.131 -31.915 1.00 46.94 91 LEU A N 1
ATOM 679 C CA . LEU A 1 91 ? 72.061 -41.499 -32.657 1.00 46.94 91 LEU A CA 1
ATOM 680 C C . LEU A 1 91 ? 72.400 -42.127 -34.019 1.00 46.94 91 LEU A C 1
ATOM 682 O O . LEU A 1 91 ? 72.478 -43.349 -34.100 1.00 46.94 91 LEU A O 1
ATOM 686 N N . MET A 1 92 ? 72.823 -41.293 -34.982 1.00 41.69 92 MET A N 1
ATOM 687 C CA . MET A 1 92 ? 74.169 -41.334 -35.589 1.00 41.69 92 MET A CA 1
ATOM 688 C C . MET A 1 92 ? 74.429 -40.096 -36.471 1.00 41.69 92 MET A C 1
ATOM 690 O O . MET A 1 92 ? 73.515 -39.443 -36.963 1.00 41.69 92 MET A O 1
ATOM 694 N N . SER A 1 93 ? 75.718 -39.793 -36.575 1.00 44.12 93 SER A N 1
ATOM 695 C CA . SER A 1 93 ? 76.419 -38.629 -37.110 1.00 44.12 93 SER A CA 1
ATOM 696 C C . SER A 1 93 ? 76.177 -38.271 -38.579 1.00 44.12 93 SER A C 1
ATOM 698 O O . SER A 1 93 ? 75.980 -39.155 -39.412 1.00 44.12 93 SER A O 1
ATOM 700 N N . SER A 1 94 ? 76.398 -36.995 -38.914 1.00 46.78 94 SER A N 1
ATOM 701 C CA . SER A 1 94 ? 77.388 -36.528 -39.910 1.00 46.78 94 SER A CA 1
ATOM 702 C C . SER A 1 94 ? 77.628 -35.031 -39.747 1.00 46.78 94 SER A C 1
ATOM 704 O O . SER A 1 9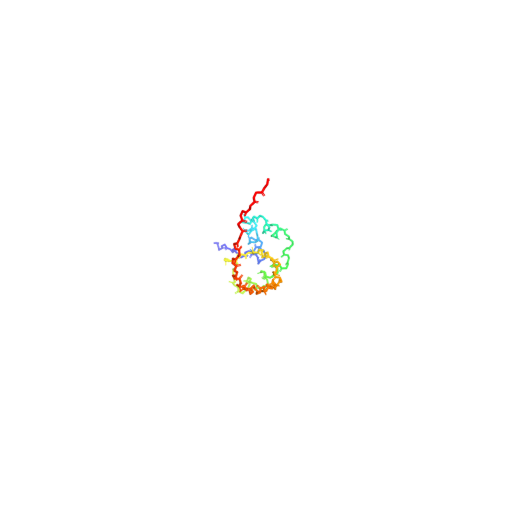4 ? 76.632 -34.312 -39.519 1.00 46.78 94 SER A O 1
#

Secondary structure (DSSP, 8-state):
--------HHHHHHHHHHHHHHH--HHHHHHHTS--HHHHHIIIIIIHHHHS--TT--------------------------------------

pLDDT: mean 75.34, std 20.15, range [33.5, 94.88]

Organism: NCBI:txid425004

Sequence (94 aa):
MTNDKNGTAAEIVQAFIEKQRKSAAGQRLAMLNRDLSGTIKLLTDILLPVFGSLEGFHLEYEIVGAKESSSTRTFTTSHSASCSNATVLSLMSS